Protein AF-A0A7J4M6H1-F1 (afdb_monomer)

Radius of gyration: 17.45 Å; Cα contacts (8 Å, |Δi|>4): 243; chains: 1; bounding box: 38×38×54 Å

Secondary structure (DSSP, 8-state):
----PPPEE---EEETTEEE--EESPP-S-HHHHHHHHHHTTPPPPPHHHHHHHHHHHHHSTTSHHHHHHHHHHHHS-----EEEEEE-S-SSSS-SEEEEEES--EETTEE---HHHHHHHHHTT-TTEEEEES-S--SS--HHHHHT-HHHHHHHHHHHHHHH-

Solvent-accessible surface area (backbone atoms only — not comparable to full-atom values): 9647 Å² total; per-residue (Å²): 133,86,77,80,77,65,84,45,70,50,48,82,39,77,50,93,96,48,70,44,66,45,64,34,76,69,82,77,76,54,75,27,53,34,49,54,52,37,52,75,71,7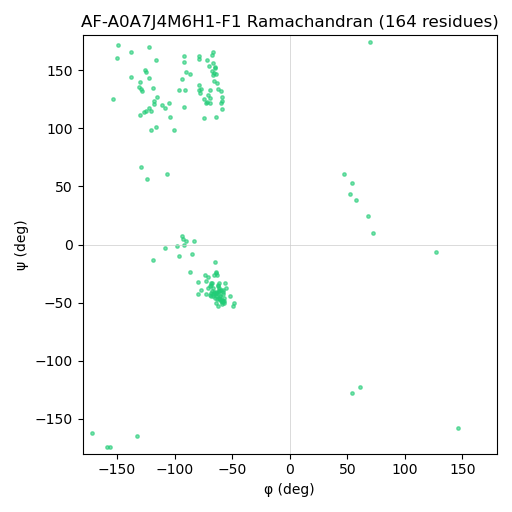4,46,83,78,46,32,42,33,55,50,32,42,52,53,39,52,19,68,76,39,55,85,40,78,33,22,34,51,51,53,53,42,62,74,77,50,81,82,83,59,35,56,44,79,48,77,36,66,77,66,95,55,93,86,40,35,23,34,38,37,28,51,69,56,54,64,56,94,54,35,83,57,81,55,66,72,63,50,54,50,38,46,76,69,65,38,89,49,42,45,80,38,67,67,84,60,87,67,90,88,67,54,41,76,52,40,33,67,23,60,62,42,26,71,57,20,35,65,70,19,13,59,54,72,64

Foldseek 3Di:
DPPPDDWDWQDWFDDDPGTDTDIPPQDDDALLVSVVVCVVVVHDAAAQQRVLRLQLVLVVVVPGPSSVVVVVCVVPHDDDHQKDWDAFDDDPDPQHQWIKIAHNADADPSHGDDDPVVLVVCVVVVPVRIDTDHPDFDDDDDDLVSQLVTPVNCNRNNNNSSNSVD

pLDDT: mean 92.74, std 8.66, range [37.66, 98.31]

Nearest PDB structures (foldseek):
  5de2-assembly2_B  TM=1.771E-01  e=9.946E+00  Homo sapiens

Mean predicted aligned error: 4.21 Å

Structure (mmCIF, N/CA/C/O backbone):
data_AF-A0A7J4M6H1-F1
#
_entry.id   AF-A0A7J4M6H1-F1
#
loop_
_atom_site.group_PDB
_atom_site.id
_atom_site.type_symbol
_atom_site.label_atom_id
_atom_site.label_alt_id
_atom_site.label_comp_id
_atom_site.label_asym_id
_atom_site.label_entity_id
_atom_site.label_seq_id
_atom_site.pdbx_PDB_ins_code
_atom_site.Cartn_x
_atom_site.Cartn_y
_atom_site.Cartn_z
_atom_site.occupancy
_atom_site.B_iso_or_equiv
_atom_site.auth_seq_id
_atom_site.auth_comp_id
_atom_site.auth_asym_id
_atom_site.auth_atom_id
_atom_site.pdbx_PDB_model_num
ATOM 1 N N . MET A 1 1 ? -12.735 -11.184 32.922 1.00 37.66 1 MET A N 1
ATOM 2 C CA . MET A 1 1 ? -13.704 -11.507 31.849 1.00 37.66 1 MET A CA 1
ATOM 3 C C . MET A 1 1 ? -13.383 -10.605 30.665 1.00 37.66 1 MET A C 1
ATOM 5 O O . MET A 1 1 ? -13.619 -9.409 30.763 1.00 37.66 1 MET A O 1
ATOM 9 N N . ASN A 1 2 ? -12.777 -11.127 29.594 1.00 43.75 2 ASN A N 1
ATOM 10 C CA . ASN A 1 2 ? -12.522 -10.322 28.395 1.00 43.75 2 ASN A CA 1
ATOM 11 C C . ASN A 1 2 ? -13.853 -10.141 27.660 1.00 43.75 2 ASN A C 1
ATOM 13 O O . ASN A 1 2 ? -14.410 -11.107 27.140 1.00 43.75 2 ASN A O 1
ATOM 17 N N . LYS A 1 3 ? -14.395 -8.920 27.681 1.00 42.62 3 LYS A N 1
ATOM 18 C CA . LYS A 1 3 ? -15.600 -8.551 26.934 1.00 42.62 3 LYS A CA 1
ATOM 19 C C . LYS A 1 3 ? -15.301 -8.803 25.451 1.00 42.62 3 LYS A C 1
ATOM 21 O O . LYS A 1 3 ? -14.381 -8.196 24.910 1.00 42.62 3 LYS A O 1
ATOM 26 N N . LYS A 1 4 ? -16.017 -9.733 24.809 1.00 54.16 4 LYS A N 1
ATOM 27 C CA . LYS A 1 4 ? -15.941 -9.896 23.351 1.00 54.16 4 LYS A CA 1
ATOM 28 C C . LYS A 1 4 ? -16.479 -8.604 22.739 1.00 54.16 4 LYS A C 1
ATOM 30 O O . LYS A 1 4 ? -17.663 -8.314 22.884 1.00 54.16 4 LYS A O 1
ATOM 35 N N . VAL A 1 5 ? -15.602 -7.810 22.136 1.00 65.19 5 VAL A N 1
ATOM 36 C CA . VAL A 1 5 ? -16.012 -6.644 21.349 1.00 65.19 5 VAL A CA 1
ATOM 37 C C . VAL A 1 5 ? -16.692 -7.189 20.094 1.00 65.19 5 VAL A C 1
ATOM 39 O O . VAL A 1 5 ? -16.112 -8.020 19.395 1.00 65.19 5 VAL A O 1
ATOM 42 N N . GLY A 1 6 ? -17.950 -6.806 19.871 1.00 76.62 6 GLY A N 1
ATOM 43 C CA . GLY A 1 6 ? -18.647 -7.101 18.621 1.00 76.62 6 GLY A CA 1
ATOM 44 C C . GLY A 1 6 ? -18.032 -6.325 17.455 1.00 76.62 6 GLY A C 1
ATOM 45 O O . GLY A 1 6 ? -17.299 -5.364 17.675 1.00 76.62 6 GLY A O 1
ATOM 46 N N . LYS A 1 7 ? -18.335 -6.747 16.224 1.00 85.88 7 LYS A N 1
ATOM 47 C CA . LYS A 1 7 ? -17.923 -6.042 15.004 1.00 85.88 7 LYS A CA 1
ATOM 48 C C . LYS A 1 7 ? -18.481 -4.611 15.008 1.00 85.88 7 LYS A C 1
ATOM 50 O O . LYS A 1 7 ? -19.687 -4.435 15.173 1.00 85.88 7 LYS A O 1
ATOM 55 N N . SER A 1 8 ? -17.615 -3.620 14.817 1.00 87.06 8 SER A N 1
ATOM 56 C CA . SER A 1 8 ? -17.956 -2.197 14.700 1.00 87.06 8 SER A CA 1
ATOM 57 C C . SER A 1 8 ? -17.153 -1.521 13.584 1.00 87.06 8 SER A C 1
ATOM 59 O O . SER A 1 8 ? -16.175 -2.082 13.090 1.00 87.06 8 SER A O 1
ATOM 61 N N . TYR A 1 9 ? -17.573 -0.318 13.185 1.00 90.75 9 TYR A N 1
ATOM 62 C CA . TYR A 1 9 ? -16.878 0.530 12.214 1.00 90.75 9 TYR A CA 1
ATOM 63 C C . TYR A 1 9 ? -16.529 1.846 12.903 1.00 90.75 9 TYR A C 1
ATOM 65 O O . TYR A 1 9 ? -17.429 2.539 13.368 1.00 90.75 9 TYR A O 1
ATOM 73 N N . LEU A 1 10 ? -15.235 2.121 13.069 1.00 83.38 10 LEU A N 1
ATOM 74 C CA . LEU A 1 10 ? -14.775 3.098 14.060 1.00 83.38 10 LEU A CA 1
ATOM 75 C C . LEU A 1 10 ? -14.735 4.552 13.568 1.00 83.38 10 LEU A C 1
ATOM 77 O O . LEU A 1 10 ? -14.801 5.440 14.404 1.00 83.38 10 LEU A O 1
ATOM 81 N N . ASN A 1 11 ? -14.643 4.811 12.259 1.00 81.62 11 ASN A N 1
ATOM 82 C CA . ASN A 1 11 ? -14.411 6.161 11.719 1.00 81.62 11 ASN A CA 1
ATOM 83 C C . ASN A 1 11 ? -15.040 6.324 10.340 1.00 81.62 11 ASN A C 1
ATOM 85 O O . ASN A 1 11 ? -15.226 5.328 9.642 1.00 81.62 11 ASN A O 1
ATOM 89 N N . GLU A 1 12 ? -15.254 7.573 9.937 1.00 90.62 12 GLU A N 1
ATOM 90 C CA . GLU A 1 12 ? -15.587 7.984 8.574 1.00 90.62 12 GLU A CA 1
ATOM 91 C C . GLU A 1 12 ? -14.511 8.956 8.077 1.00 90.62 12 GLU A C 1
ATOM 93 O O . GLU A 1 12 ? -14.526 10.139 8.404 1.00 90.62 12 GLU A O 1
ATOM 98 N N . VAL A 1 13 ? -13.553 8.450 7.301 1.00 91.25 13 VAL A N 1
ATOM 99 C CA . VAL A 1 13 ? -12.391 9.220 6.839 1.00 91.25 13 VAL A CA 1
ATOM 100 C C . VAL A 1 13 ? -12.562 9.596 5.368 1.00 91.25 13 VAL A C 1
ATOM 102 O O . VAL A 1 13 ? -12.666 8.693 4.535 1.00 91.25 13 VAL A O 1
ATOM 105 N N . PRO A 1 14 ? -12.553 10.886 4.999 1.00 91.06 14 PRO A N 1
ATOM 106 C CA . PRO A 1 14 ? -12.562 11.293 3.598 1.00 91.06 14 PRO A CA 1
ATOM 107 C C . PRO A 1 14 ? -11.338 10.757 2.840 1.00 91.06 14 PRO A C 1
ATOM 109 O O . PRO A 1 14 ? -10.198 10.900 3.297 1.00 91.06 14 PRO A O 1
ATOM 112 N N . HIS A 1 15 ? -11.566 10.160 1.670 1.00 92.25 15 HIS A N 1
ATOM 113 C CA . HIS A 1 15 ? -10.506 9.692 0.778 1.00 92.25 15 HIS A CA 1
ATOM 114 C C . HIS A 1 15 ? -10.973 9.662 -0.679 1.00 92.25 15 HIS A C 1
ATOM 116 O O . HIS A 1 15 ? -11.971 9.008 -1.003 1.00 92.25 15 HIS A O 1
ATOM 122 N N . GLY A 1 16 ? -10.241 10.334 -1.573 1.00 88.12 16 GLY A N 1
ATOM 123 C CA . GLY A 1 16 ? -10.699 10.532 -2.947 1.00 88.12 16 GLY A CA 1
ATOM 124 C C . GLY A 1 16 ? -12.096 11.167 -2.986 1.00 88.12 16 GLY A C 1
ATOM 125 O O . GLY A 1 16 ? -12.342 12.179 -2.337 1.00 88.12 16 GLY A O 1
ATOM 126 N N . GLU A 1 17 ? -13.023 10.556 -3.727 1.00 86.56 17 GLU A N 1
ATOM 127 C CA . GLU A 1 17 ? -14.425 11.005 -3.825 1.00 86.56 17 GLU A CA 1
ATOM 128 C C . GLU A 1 17 ? -15.357 10.366 -2.776 1.00 86.56 17 GLU A C 1
ATOM 130 O O . GLU A 1 17 ? -16.567 10.585 -2.809 1.00 86.56 17 GLU A O 1
ATOM 135 N N . GLY A 1 18 ? -14.822 9.550 -1.861 1.00 90.06 18 GLY A N 1
ATOM 136 C CA . GLY A 1 18 ? -15.616 8.754 -0.928 1.00 90.06 18 GLY A CA 1
ATOM 137 C C . GLY A 1 18 ? -15.153 8.834 0.523 1.00 90.06 18 GLY A C 1
ATOM 138 O O . GLY A 1 18 ? -14.368 9.696 0.923 1.00 90.06 18 GLY A O 1
ATOM 139 N N . THR A 1 19 ? -15.657 7.887 1.311 1.00 93.06 19 THR A N 1
ATOM 140 C CA . THR A 1 19 ? -15.400 7.779 2.748 1.00 93.06 19 THR A CA 1
ATOM 141 C C . THR A 1 19 ? -14.925 6.370 3.080 1.00 93.06 19 THR A C 1
ATOM 143 O O . THR A 1 19 ? -15.531 5.381 2.666 1.00 93.06 19 THR A O 1
ATOM 146 N N . LEU A 1 20 ? -13.840 6.276 3.843 1.00 92.25 20 LEU A N 1
ATOM 147 C CA . LEU A 1 20 ? -13.305 5.034 4.382 1.00 92.25 20 LEU A CA 1
ATOM 148 C C . LEU A 1 20 ? -13.856 4.804 5.780 1.00 92.25 20 LEU A C 1
ATOM 150 O O . LEU A 1 20 ? -13.944 5.730 6.582 1.00 92.25 20 LEU A O 1
ATOM 154 N N . THR A 1 21 ? -14.141 3.547 6.094 1.00 92.56 21 THR A N 1
ATOM 155 C CA . THR A 1 21 ? -14.415 3.124 7.464 1.00 92.56 21 THR A CA 1
ATOM 156 C C . THR A 1 21 ? -13.497 1.975 7.848 1.00 92.56 21 THR A C 1
ATOM 158 O O . THR A 1 21 ? -13.062 1.190 7.003 1.00 92.56 21 THR A O 1
ATOM 161 N N . PHE A 1 22 ? -13.169 1.881 9.135 1.00 91.50 22 PHE A N 1
ATOM 162 C CA . PHE A 1 22 ? -12.296 0.833 9.651 1.00 91.50 22 PHE A CA 1
ATOM 163 C C . PHE A 1 22 ? -13.086 -0.172 10.481 1.00 91.50 22 PHE A C 1
ATOM 165 O O . PHE A 1 22 ? -13.637 0.179 11.526 1.00 91.50 22 PHE A O 1
ATOM 172 N N . GLN A 1 23 ? -13.116 -1.425 10.024 1.00 92.62 23 GLN A N 1
ATOM 173 C CA . GLN A 1 23 ? -13.707 -2.516 10.787 1.00 92.62 23 GLN A CA 1
ATOM 174 C C . GLN A 1 23 ? -12.833 -2.872 11.994 1.00 92.62 23 GLN A C 1
ATOM 176 O O . GLN A 1 23 ? -11.660 -3.220 11.847 1.00 92.62 23 GLN A O 1
ATOM 181 N N . TYR A 1 24 ? -13.454 -2.914 13.171 1.00 89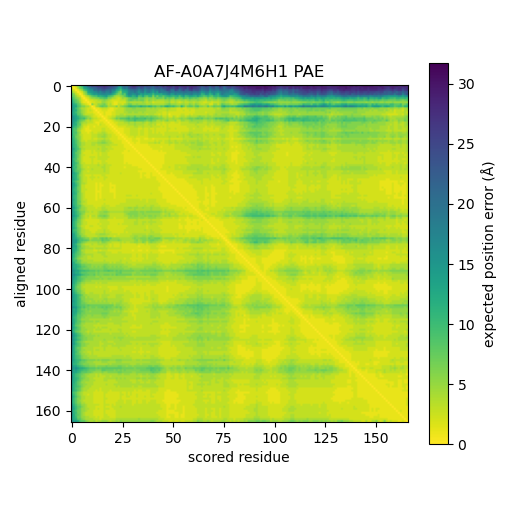.25 24 TYR A N 1
ATOM 182 C CA . TYR A 1 24 ? -12.845 -3.367 14.412 1.00 89.25 24 TYR A CA 1
ATOM 183 C C . TYR A 1 24 ? -13.626 -4.542 15.038 1.00 89.25 24 TYR A C 1
ATOM 185 O O . TYR A 1 24 ? -14.857 -4.556 14.980 1.00 89.25 24 TYR A O 1
ATOM 193 N N . PRO A 1 25 ? -12.952 -5.529 15.663 1.00 88.94 25 PRO A N 1
ATOM 194 C CA . PRO A 1 25 ? -11.499 -5.721 15.686 1.00 88.94 25 PRO A CA 1
ATOM 195 C C . PRO A 1 25 ? -10.924 -6.032 14.295 1.00 88.94 25 PRO A C 1
ATOM 197 O O . PRO A 1 25 ? -11.608 -6.606 13.446 1.00 88.94 25 PRO A O 1
ATOM 200 N N . SER A 1 26 ? -9.658 -5.665 14.072 1.00 89.62 26 SER A N 1
ATOM 201 C CA . SER A 1 26 ? -8.943 -6.020 12.844 1.00 89.62 26 SER A CA 1
ATOM 202 C C . SER A 1 26 ? -8.739 -7.531 12.739 1.00 89.62 26 SER A C 1
ATOM 204 O O . SER A 1 26 ? -8.550 -8.233 13.740 1.00 89.62 26 SER A O 1
ATOM 206 N N . PHE A 1 27 ? -8.739 -8.039 11.506 1.00 92.56 27 PHE A N 1
ATOM 207 C CA . PHE A 1 27 ? -8.343 -9.418 11.251 1.00 92.56 27 PHE A CA 1
ATOM 208 C C . PHE A 1 27 ? -6.870 -9.640 11.600 1.00 92.56 27 PHE A C 1
ATOM 210 O O . PHE A 1 27 ? -6.016 -8.769 11.421 1.00 92.56 27 PHE A O 1
ATOM 217 N N . LYS A 1 28 ? -6.575 -10.850 12.074 1.00 91.19 28 LYS A N 1
ATOM 218 C CA . LYS A 1 28 ? -5.233 -11.282 12.471 1.00 91.19 28 LYS A CA 1
ATOM 219 C C . LYS A 1 28 ? -4.851 -12.550 11.723 1.00 91.19 28 LYS A C 1
ATOM 221 O O . LYS A 1 28 ? -5.707 -13.385 11.440 1.00 91.19 28 LYS A O 1
ATOM 226 N N . GLY A 1 29 ? -3.562 -12.713 11.448 1.00 92.81 29 GLY A N 1
ATOM 227 C CA . GLY A 1 29 ? -3.027 -13.892 10.776 1.00 92.81 29 GLY A CA 1
ATOM 228 C C . GLY A 1 29 ? -1.840 -13.554 9.886 1.00 92.81 29 GLY A C 1
ATOM 229 O O . GLY A 1 29 ? -1.177 -12.538 10.073 1.00 92.81 29 GLY A O 1
ATOM 230 N N . THR A 1 30 ? -1.575 -14.422 8.915 1.00 93.06 30 THR A N 1
ATOM 231 C CA . THR A 1 30 ? -0.628 -14.142 7.833 1.00 93.06 30 THR A CA 1
ATOM 232 C C . THR A 1 30 ? -1.275 -13.240 6.784 1.00 93.06 30 THR A C 1
ATOM 234 O O . THR A 1 30 ? -2.500 -13.157 6.703 1.00 93.06 30 THR A O 1
ATOM 237 N N . TYR A 1 31 ? -0.457 -12.612 5.938 1.00 91.81 31 TYR A N 1
ATOM 238 C CA . TYR A 1 31 ? -0.916 -11.717 4.873 1.00 91.81 31 TYR A CA 1
ATOM 239 C C . TYR A 1 31 ? -2.039 -12.322 4.015 1.00 91.81 31 TYR A C 1
ATOM 241 O O . TYR A 1 31 ? -3.118 -11.746 3.891 1.00 91.81 31 TYR A O 1
ATOM 249 N N . GLY A 1 32 ? -1.824 -13.532 3.488 1.00 94.50 32 GLY A N 1
ATOM 250 C CA . GLY A 1 32 ? -2.843 -14.214 2.698 1.00 94.50 32 GLY A CA 1
ATOM 251 C C . GLY A 1 32 ? -4.049 -14.659 3.514 1.00 94.50 32 GLY A C 1
ATOM 252 O O . GLY A 1 32 ? -5.167 -14.589 3.014 1.00 94.50 32 GLY A O 1
ATOM 253 N N . LYS A 1 33 ? -3.863 -15.037 4.787 1.00 95.19 33 LYS A N 1
ATOM 254 C CA . LYS A 1 33 ? -5.000 -15.417 5.628 1.00 95.19 33 LYS A CA 1
ATOM 255 C C . LYS A 1 33 ? -5.914 -14.233 5.924 1.00 95.19 33 LYS A C 1
ATOM 257 O O . LYS A 1 33 ? -7.131 -14.385 5.935 1.00 95.19 33 LYS A O 1
ATOM 262 N N . VAL A 1 34 ? -5.331 -13.064 6.169 1.00 95.50 34 VAL A N 1
ATOM 263 C CA . VAL A 1 34 ? -6.088 -11.831 6.384 1.00 95.50 34 VAL A CA 1
ATOM 264 C C . VAL A 1 34 ? -6.830 -11.427 5.115 1.00 95.50 34 VAL A C 1
ATOM 266 O O . VAL A 1 34 ? -7.999 -11.073 5.211 1.00 95.50 34 VAL A O 1
ATOM 269 N N . ALA A 1 35 ? -6.211 -11.553 3.940 1.00 95.50 35 ALA A N 1
ATOM 270 C CA . ALA A 1 35 ? -6.901 -11.312 2.675 1.00 95.50 35 ALA A CA 1
ATOM 271 C C . ALA A 1 35 ? -8.131 -12.203 2.492 1.00 95.50 35 ALA A C 1
ATOM 273 O O . ALA A 1 35 ? -9.210 -11.695 2.220 1.00 95.50 35 ALA A O 1
ATOM 274 N N . GLU A 1 36 ? -7.987 -13.514 2.714 1.00 94.44 36 GLU A N 1
ATOM 275 C CA . GLU A 1 36 ? -9.106 -14.459 2.623 1.00 94.44 36 GLU A CA 1
ATOM 276 C C . GLU A 1 36 ? -10.249 -14.093 3.575 1.00 94.44 36 GLU A C 1
ATOM 278 O O . GLU A 1 36 ? -11.415 -14.205 3.208 1.00 94.44 36 GLU A O 1
ATOM 283 N N . LEU A 1 37 ? -9.927 -13.666 4.803 1.00 95.00 37 LEU A N 1
ATOM 284 C CA . LEU A 1 37 ? -10.932 -13.243 5.780 1.00 95.00 37 LEU A CA 1
ATOM 285 C C . LEU A 1 37 ? -11.674 -11.989 5.307 1.00 95.00 37 LEU A C 1
ATOM 287 O O . LEU A 1 37 ? -12.904 -11.974 5.337 1.00 95.00 37 LEU A O 1
ATOM 291 N N . ILE A 1 38 ? -10.942 -10.984 4.817 1.00 94.81 38 ILE A N 1
ATOM 292 C CA . ILE A 1 38 ? -11.514 -9.757 4.245 1.00 94.81 38 ILE A CA 1
ATOM 293 C C . ILE A 1 38 ? -12.460 -10.100 3.088 1.00 94.81 38 ILE A C 1
ATOM 295 O O . ILE A 1 38 ? -13.615 -9.672 3.098 1.00 94.81 38 ILE A O 1
ATOM 299 N N . ASP A 1 39 ? -12.007 -10.921 2.137 1.00 93.88 39 ASP A N 1
ATOM 300 C CA . ASP A 1 39 ? -12.810 -11.305 0.973 1.00 93.88 39 ASP A CA 1
ATOM 301 C C . ASP A 1 39 ? -14.052 -12.105 1.378 1.00 93.88 39 ASP A C 1
ATOM 303 O O . ASP A 1 39 ? -15.135 -11.891 0.837 1.00 93.88 39 ASP A O 1
ATOM 307 N N . SER A 1 40 ? -13.914 -13.017 2.349 1.00 94.31 40 SER A N 1
ATOM 308 C CA . SER A 1 40 ? -15.024 -13.847 2.832 1.00 94.31 40 SER A CA 1
ATOM 309 C C . SER A 1 40 ? -16.133 -13.036 3.502 1.00 94.31 40 SER A C 1
ATOM 311 O O . SER A 1 40 ? -17.285 -13.467 3.517 1.00 94.31 40 SER A O 1
ATOM 313 N N . GLU A 1 41 ? -15.804 -11.851 4.022 1.00 94.00 41 GLU A N 1
ATOM 314 C CA . GLU A 1 41 ? -16.774 -10.901 4.566 1.00 94.00 41 GLU A CA 1
ATOM 315 C C . GLU A 1 41 ? -17.262 -9.874 3.528 1.00 94.00 41 GLU A C 1
ATOM 317 O O . GLU A 1 41 ? -18.034 -8.979 3.873 1.00 94.00 41 GLU A O 1
ATOM 322 N N . GLY A 1 42 ? -16.844 -9.997 2.262 1.00 92.81 42 GLY A N 1
ATOM 323 C CA . GLY A 1 42 ? -17.230 -9.087 1.181 1.00 92.81 42 GLY A CA 1
ATOM 324 C C . GLY A 1 42 ? -16.664 -7.676 1.340 1.00 92.81 42 GLY A C 1
ATOM 325 O O . GLY A 1 42 ? -17.247 -6.716 0.839 1.00 92.81 42 GLY A O 1
ATOM 326 N N . LEU A 1 43 ? -15.558 -7.535 2.072 1.00 93.19 43 LEU A N 1
ATOM 327 C CA . LEU A 1 43 ? -14.922 -6.253 2.345 1.00 93.1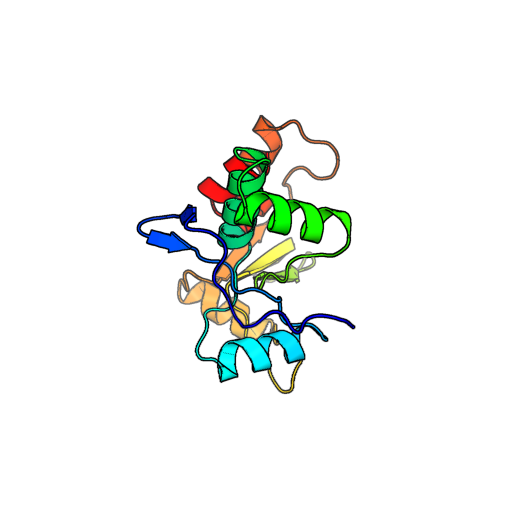9 43 LEU A CA 1
ATOM 328 C C . LEU A 1 43 ? -13.854 -5.942 1.298 1.00 93.19 43 LEU A C 1
ATOM 330 O O . LEU A 1 43 ? -13.265 -6.830 0.684 1.00 93.19 43 LEU A O 1
ATOM 334 N N . LYS A 1 44 ? -13.551 -4.654 1.138 1.00 93.00 44 LYS A N 1
ATOM 335 C CA . LYS A 1 44 ? -12.413 -4.213 0.334 1.00 93.00 44 LYS A CA 1
ATOM 336 C C . LYS A 1 44 ? -11.115 -4.420 1.117 1.00 93.00 44 LYS A C 1
ATOM 338 O O . LYS A 1 44 ? -11.012 -4.029 2.280 1.00 93.00 44 LYS A O 1
ATOM 343 N N . ARG A 1 45 ? -10.102 -4.985 0.462 1.00 94.94 45 ARG A N 1
ATOM 344 C CA . ARG A 1 45 ? -8.735 -5.028 0.992 1.00 94.94 45 ARG A CA 1
ATOM 345 C C . ARG A 1 45 ? -8.137 -3.612 0.993 1.00 94.94 45 ARG A C 1
ATOM 347 O O . ARG A 1 45 ? -8.140 -2.977 -0.061 1.00 94.94 45 ARG A O 1
ATOM 354 N N . PRO A 1 46 ? -7.625 -3.114 2.131 1.00 95.19 46 PRO A N 1
ATOM 355 C CA . PRO A 1 46 ? -7.118 -1.748 2.226 1.00 95.19 46 PRO A CA 1
ATOM 356 C C . PRO A 1 46 ? -5.831 -1.574 1.415 1.00 95.19 46 PRO A C 1
ATOM 358 O O . PRO A 1 46 ? -4.911 -2.379 1.529 1.00 95.19 46 PRO A O 1
ATOM 361 N N . THR A 1 47 ? -5.743 -0.515 0.622 1.00 95.19 47 THR A N 1
ATOM 362 C CA . THR A 1 47 ? -4.539 -0.125 -0.129 1.00 95.19 47 THR A CA 1
ATOM 363 C C . THR A 1 47 ? -3.668 0.845 0.679 1.00 95.19 47 THR A C 1
ATOM 365 O O . THR A 1 47 ? -4.141 1.474 1.627 1.00 95.19 47 THR A O 1
ATOM 368 N N . SER A 1 48 ? -2.394 1.011 0.308 1.00 96.44 48 SER A N 1
ATOM 369 C CA . SER A 1 48 ? -1.499 1.984 0.960 1.00 96.44 48 SER A CA 1
ATOM 370 C C . SER A 1 48 ? -2.063 3.424 1.042 1.00 96.44 48 SER A C 1
ATOM 372 O O . SER A 1 48 ? -1.985 4.011 2.124 1.00 96.44 48 SER A O 1
ATOM 374 N N . PRO A 1 49 ? -2.674 4.011 -0.016 1.00 95.50 49 PRO A N 1
ATOM 375 C CA . PRO A 1 49 ? -3.315 5.335 0.057 1.00 95.50 49 PRO A CA 1
ATOM 376 C C . PRO A 1 49 ? -4.426 5.441 1.116 1.00 95.50 49 PRO A C 1
ATOM 378 O O . PRO A 1 49 ? -4.557 6.457 1.806 1.00 95.50 49 PRO A O 1
ATOM 381 N N . GLU A 1 50 ? -5.224 4.382 1.255 1.00 95.44 50 GLU A N 1
ATOM 382 C CA . GLU A 1 50 ? -6.355 4.334 2.183 1.00 95.44 50 GLU A CA 1
ATOM 383 C C . GLU A 1 50 ? -5.872 4.226 3.628 1.00 95.44 50 GLU A C 1
ATOM 385 O O . GLU A 1 50 ? -6.356 4.946 4.502 1.00 95.44 50 GLU A O 1
ATOM 390 N N . VAL A 1 51 ? -4.863 3.384 3.876 1.00 95.69 51 VAL A N 1
ATOM 391 C CA . VAL A 1 51 ? -4.237 3.268 5.199 1.00 95.69 51 VAL A CA 1
ATOM 392 C C . VAL A 1 51 ? -3.549 4.576 5.587 1.00 95.69 51 VAL A C 1
ATOM 394 O O . VAL A 1 51 ? -3.719 5.027 6.717 1.00 95.69 51 VAL A O 1
ATOM 397 N N . ALA A 1 52 ? -2.839 5.237 4.666 1.00 96.50 52 ALA A N 1
ATOM 398 C CA . ALA A 1 52 ? -2.252 6.553 4.929 1.00 96.50 52 ALA A CA 1
ATOM 399 C C . ALA A 1 52 ? -3.315 7.583 5.339 1.00 96.50 52 ALA A C 1
ATOM 401 O O . ALA A 1 52 ? -3.122 8.323 6.301 1.00 96.50 52 ALA A O 1
ATOM 402 N N . SER A 1 53 ? -4.460 7.589 4.655 1.00 96.25 53 SER A N 1
ATOM 403 C CA . SER A 1 53 ? -5.577 8.480 4.981 1.00 96.25 53 SER A CA 1
ATOM 404 C C . SER A 1 53 ? -6.167 8.198 6.357 1.00 96.25 53 SER A C 1
ATOM 406 O O . SER A 1 53 ? -6.363 9.131 7.131 1.00 96.25 53 SER A O 1
ATOM 408 N N . LEU A 1 54 ? -6.374 6.920 6.679 1.00 95.44 54 LEU A N 1
ATOM 409 C CA . LEU A 1 54 ? -6.869 6.470 7.977 1.00 95.44 54 LEU A CA 1
ATOM 410 C C . LEU A 1 54 ? -5.953 6.908 9.128 1.00 95.44 54 LEU A C 1
ATOM 412 O O . LEU A 1 54 ? -6.415 7.422 10.144 1.00 95.44 54 LEU A O 1
ATOM 416 N N . VAL A 1 55 ? -4.645 6.700 8.967 1.00 95.12 55 VAL A N 1
ATOM 417 C CA . VAL A 1 55 ? -3.647 7.038 9.988 1.00 95.12 55 VAL A CA 1
ATOM 418 C C . VAL A 1 55 ? -3.512 8.548 10.150 1.00 95.12 55 VAL A C 1
ATOM 420 O O . VAL A 1 55 ? -3.447 9.031 11.279 1.00 95.12 55 VAL A O 1
ATOM 423 N N . TYR A 1 56 ? -3.483 9.288 9.041 1.00 95.81 56 TYR A N 1
ATOM 424 C CA . TYR A 1 56 ? -3.400 10.744 9.060 1.00 95.81 56 TYR A CA 1
ATOM 425 C C . TYR A 1 56 ? -4.584 11.365 9.795 1.00 95.81 56 TYR A C 1
ATOM 427 O O . TYR A 1 56 ? -4.385 12.196 10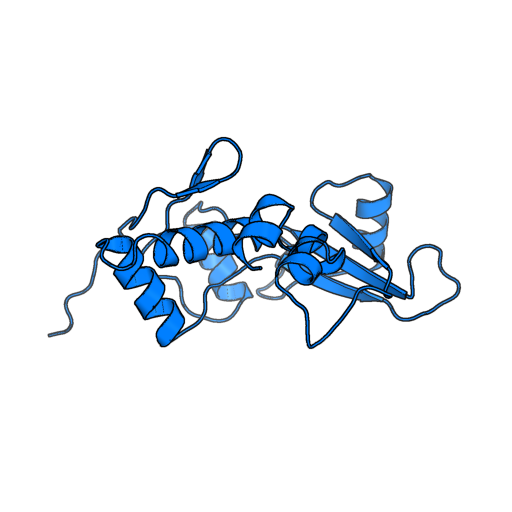.678 1.00 95.81 56 TYR A O 1
ATOM 435 N N . ASP A 1 57 ? -5.805 10.938 9.473 1.00 95.19 57 ASP A N 1
ATOM 436 C CA . ASP A 1 57 ? -7.011 11.448 10.123 1.00 95.19 57 ASP A CA 1
ATOM 437 C C . ASP A 1 57 ? -6.994 11.182 11.636 1.00 95.19 57 ASP A C 1
ATOM 439 O O . ASP A 1 57 ? -7.176 12.101 12.438 1.00 95.19 57 ASP A O 1
ATOM 443 N N . ALA A 1 58 ? -6.597 9.970 12.037 1.00 95.06 58 ALA A N 1
ATOM 444 C CA . ALA A 1 58 ? -6.442 9.637 13.446 1.00 95.06 58 ALA A CA 1
ATOM 445 C C . ALA A 1 58 ? -5.385 10.500 14.158 1.00 95.06 58 ALA A C 1
ATOM 447 O O . ALA A 1 58 ? -5.577 10.910 15.302 1.00 95.06 58 ALA A O 1
ATOM 448 N N . TRP A 1 59 ? -4.282 10.829 13.479 1.00 94.81 59 TRP A N 1
ATOM 449 C CA . TRP A 1 59 ? -3.263 11.751 13.992 1.00 94.81 59 TRP A CA 1
ATOM 450 C C . TRP A 1 59 ? -3.758 13.195 14.115 1.00 94.81 59 TRP A C 1
ATOM 452 O O . TRP A 1 59 ? -3.325 13.914 15.018 1.00 94.81 59 TRP A O 1
ATOM 462 N N . LYS A 1 60 ? -4.654 13.636 13.228 1.00 95.25 60 LYS A N 1
ATOM 463 C CA . LYS A 1 60 ? -5.269 14.970 13.287 1.00 95.25 60 LYS A CA 1
ATOM 464 C C . LYS A 1 60 ? -6.292 15.080 14.416 1.00 95.25 60 LYS A C 1
ATOM 466 O O . LYS A 1 60 ? -6.397 16.154 15.008 1.00 95.25 60 LYS A O 1
ATOM 471 N N . ASN A 1 61 ? -6.971 13.981 14.745 1.00 94.56 61 ASN A N 1
ATOM 472 C CA . ASN A 1 61 ? -8.053 13.927 15.729 1.00 94.56 61 ASN A CA 1
ATOM 473 C C . ASN A 1 61 ? -7.788 12.891 16.847 1.00 94.56 61 ASN A C 1
ATOM 475 O O . ASN A 1 61 ? -8.631 12.037 17.109 1.00 94.56 61 ASN A O 1
ATOM 479 N N . PRO A 1 62 ? -6.664 12.965 17.588 1.00 94.75 62 PRO A N 1
ATOM 480 C CA . PRO A 1 62 ? -6.190 11.867 18.444 1.00 94.75 62 PRO A CA 1
ATOM 481 C C . PRO A 1 62 ? -7.101 11.514 19.632 1.00 94.75 62 PRO A C 1
ATOM 483 O O . PRO A 1 62 ? -6.924 10.467 20.253 1.00 94.75 62 PRO A O 1
ATOM 486 N N . ASN A 1 63 ? -8.049 12.393 19.972 1.00 93.75 63 ASN A N 1
ATOM 487 C CA . ASN A 1 63 ? -8.994 12.208 21.075 1.00 93.75 63 ASN A CA 1
ATOM 488 C C . ASN A 1 63 ? -10.365 11.680 20.618 1.00 93.75 63 ASN A C 1
ATOM 490 O O . ASN A 1 63 ? -11.243 11.506 21.463 1.00 93.75 63 ASN A O 1
ATOM 494 N N . GLY A 1 64 ? -10.574 11.479 19.313 1.00 88.88 64 GLY A N 1
ATOM 495 C CA . GLY A 1 64 ? -11.788 10.849 18.801 1.00 88.88 64 GLY A CA 1
ATOM 496 C C . GLY A 1 64 ? -11.856 9.372 19.204 1.00 88.88 64 GLY A C 1
ATOM 497 O O . GLY A 1 64 ? -10.828 8.728 19.436 1.00 88.88 64 GLY A O 1
ATOM 498 N N . GLU A 1 65 ? -13.066 8.837 19.389 1.00 85.38 65 GLU A N 1
ATOM 499 C CA . GLU A 1 65 ? -13.243 7.483 19.933 1.00 85.38 65 GLU A CA 1
ATOM 500 C C . GLU A 1 65 ? -12.602 6.431 19.017 1.00 85.38 65 GLU A C 1
ATOM 502 O O . GLU A 1 65 ? -11.830 5.595 19.488 1.00 85.38 65 GLU A O 1
ATOM 507 N N . GLY A 1 66 ? -12.845 6.504 17.708 1.00 88.88 66 GLY A N 1
ATOM 508 C CA . GLY A 1 66 ? -12.271 5.557 16.760 1.00 88.88 66 GLY A CA 1
ATOM 509 C C . GLY A 1 66 ? -10.818 5.863 16.387 1.00 88.88 66 GLY A C 1
ATOM 510 O O . GLY A 1 66 ? -10.014 4.944 16.205 1.00 88.88 66 GLY A O 1
ATOM 511 N N . GLU A 1 67 ? -10.448 7.138 16.353 1.00 93.88 67 GLU A N 1
ATOM 512 C CA . GLU A 1 67 ? -9.102 7.625 16.070 1.00 93.88 67 GLU A CA 1
ATOM 513 C C . GLU A 1 67 ? -8.125 7.224 17.174 1.00 93.88 67 GLU A C 1
ATOM 515 O O . GLU A 1 67 ? -7.029 6.732 16.900 1.00 93.88 67 GLU A O 1
ATOM 520 N N . SER A 1 68 ? -8.541 7.344 18.436 1.00 92.62 68 SER A N 1
ATOM 521 C CA . SER A 1 68 ? -7.738 6.909 19.578 1.00 92.62 68 SER A CA 1
ATOM 522 C C . SER A 1 68 ? -7.476 5.397 19.552 1.00 92.62 68 SER A C 1
ATOM 524 O O . SER A 1 68 ? -6.368 4.955 19.873 1.00 92.62 68 SER A O 1
ATOM 526 N N . GLU A 1 69 ? -8.440 4.590 19.093 1.00 91.44 69 GLU A N 1
ATOM 527 C CA . GLU A 1 69 ? -8.249 3.151 18.895 1.00 91.44 69 GLU A CA 1
ATOM 528 C C . GLU A 1 69 ? -7.325 2.849 17.700 1.00 91.44 69 GLU A C 1
ATOM 530 O O . GLU A 1 69 ? -6.470 1.969 17.819 1.00 91.44 69 GLU A O 1
ATOM 535 N N . ILE A 1 70 ? -7.388 3.606 16.595 1.00 92.81 70 ILE A N 1
ATOM 536 C CA . ILE A 1 70 ? -6.403 3.508 15.496 1.00 92.81 70 ILE A CA 1
ATOM 537 C C . ILE A 1 70 ? -4.989 3.786 16.004 1.00 92.81 70 ILE A C 1
ATOM 539 O O . ILE A 1 70 ? -4.077 2.992 15.765 1.00 92.81 70 ILE A O 1
ATOM 543 N N . LEU A 1 71 ? -4.788 4.895 16.721 1.00 93.69 71 LEU A N 1
ATOM 544 C CA . LEU A 1 71 ? -3.475 5.276 17.249 1.00 93.69 71 LEU A CA 1
ATOM 545 C C . LEU A 1 71 ? -2.942 4.238 18.239 1.00 93.69 71 LEU A C 1
ATOM 547 O O . LEU A 1 71 ? -1.744 3.950 18.286 1.00 93.69 71 LEU A O 1
ATOM 551 N N . LYS A 1 72 ? -3.835 3.628 19.015 1.00 92.88 72 LYS A N 1
ATOM 552 C CA . LYS A 1 72 ? -3.503 2.534 19.923 1.00 92.88 72 LYS A CA 1
ATOM 553 C C . LYS A 1 72 ? -3.132 1.252 19.181 1.00 92.88 72 LYS A C 1
ATOM 555 O O . LYS A 1 72 ? -2.235 0.557 19.656 1.00 92.88 72 LYS A O 1
ATOM 560 N N . ILE A 1 73 ? -3.758 0.942 18.043 1.00 91.06 73 ILE A N 1
ATOM 561 C CA . ILE A 1 73 ? -3.313 -0.150 17.164 1.00 91.06 73 ILE A CA 1
ATOM 562 C C . ILE A 1 73 ? -1.903 0.159 16.656 1.00 91.06 73 ILE A C 1
ATOM 564 O O . ILE A 1 73 ? -1.013 -0.641 16.908 1.00 91.06 73 ILE A O 1
ATOM 568 N N . LEU A 1 74 ? -1.659 1.337 16.072 1.00 91.44 74 LEU A N 1
ATOM 569 C CA . LEU A 1 74 ? -0.332 1.731 15.558 1.00 91.44 74 LEU A CA 1
ATOM 570 C C . LEU A 1 74 ? 0.782 1.672 16.604 1.00 91.44 74 LEU A C 1
ATOM 572 O O . LEU A 1 74 ? 1.933 1.397 16.282 1.00 91.44 74 LEU A O 1
ATOM 576 N N . LYS A 1 75 ? 0.457 1.962 17.866 1.00 91.44 75 LYS A N 1
ATOM 577 C CA . LYS A 1 75 ? 1.426 1.912 18.962 1.00 91.44 75 LYS A CA 1
ATOM 578 C C . LYS A 1 75 ? 1.839 0.482 19.328 1.00 91.44 75 LYS A C 1
ATOM 580 O O . LYS A 1 75 ? 2.928 0.296 19.865 1.00 91.44 75 LYS A O 1
ATOM 585 N N . ASN A 1 76 ? 0.967 -0.500 19.107 1.00 89.75 76 ASN A N 1
ATOM 586 C CA . ASN A 1 76 ? 1.134 -1.864 19.617 1.00 89.75 76 ASN A CA 1
ATOM 587 C C . ASN A 1 76 ? 1.239 -2.934 18.516 1.00 89.75 76 ASN A C 1
ATOM 589 O O . ASN A 1 76 ? 1.581 -4.073 18.824 1.00 89.75 76 ASN A O 1
ATOM 593 N N . ASP A 1 77 ? 0.900 -2.599 17.273 1.00 89.50 77 ASP A N 1
ATOM 594 C CA . ASP A 1 77 ? 0.740 -3.518 16.145 1.00 89.50 77 ASP A CA 1
ATOM 595 C C . ASP A 1 77 ? 0.880 -2.749 14.809 1.00 89.50 77 ASP A C 1
ATOM 597 O O . ASP A 1 77 ? 1.190 -1.555 14.792 1.00 89.50 77 ASP A O 1
ATOM 601 N N . TRP A 1 78 ? 0.641 -3.417 13.681 1.00 88.19 78 TRP A N 1
ATOM 602 C CA . TRP A 1 78 ? 0.626 -2.817 12.344 1.00 88.19 78 TRP A CA 1
ATOM 603 C C . TRP A 1 78 ? -0.752 -2.900 11.675 1.00 88.19 78 TRP A C 1
ATOM 605 O O . TRP A 1 78 ? -1.581 -3.757 11.989 1.00 88.19 78 TRP A O 1
ATOM 615 N N . PHE A 1 79 ? -0.990 -2.025 10.695 1.00 92.62 79 PHE A N 1
ATOM 616 C CA . PHE A 1 79 ? -2.105 -2.184 9.762 1.00 92.62 79 PHE A CA 1
ATOM 617 C C . PHE A 1 79 ? -1.709 -3.064 8.583 1.00 92.62 79 PHE A C 1
ATOM 619 O O . PHE A 1 79 ? -0.572 -3.042 8.114 1.00 92.62 79 PHE A O 1
ATOM 626 N N . TRP A 1 80 ? -2.677 -3.827 8.086 1.00 93.50 80 TRP A N 1
ATOM 627 C CA . TRP A 1 80 ? -2.535 -4.532 6.821 1.00 93.50 80 TRP A CA 1
ATOM 628 C C . TRP A 1 80 ? -2.755 -3.561 5.669 1.00 93.50 80 TRP A C 1
ATOM 630 O O . TRP A 1 80 ? -3.739 -2.828 5.664 1.00 93.50 80 TRP A O 1
ATOM 640 N N . GLU A 1 81 ? -1.869 -3.604 4.680 1.00 94.25 81 GLU A N 1
ATOM 641 C CA . GLU A 1 81 ? -2.050 -2.932 3.397 1.00 94.25 81 GLU A CA 1
ATOM 642 C C . GLU A 1 81 ? -1.784 -3.909 2.249 1.00 94.25 81 GLU A C 1
ATOM 644 O O . GLU A 1 81 ? -0.858 -4.724 2.280 1.00 94.25 81 GLU A O 1
ATOM 649 N N . PHE A 1 82 ? -2.604 -3.822 1.211 1.00 95.81 82 PHE A N 1
ATOM 650 C CA . PHE A 1 82 ? -2.584 -4.697 0.052 1.00 95.81 82 PHE A CA 1
ATOM 651 C C . PHE A 1 82 ? -2.015 -3.975 -1.168 1.00 95.81 82 PHE A C 1
ATOM 653 O O . PHE A 1 82 ? -2.674 -3.826 -2.193 1.00 95.81 82 PHE A O 1
ATOM 660 N N . THR A 1 83 ? -0.758 -3.541 -1.036 1.00 96.00 83 THR A N 1
ATOM 661 C CA . THR A 1 83 ? 0.042 -2.947 -2.116 1.00 96.00 83 THR A CA 1
ATOM 662 C C . THR A 1 83 ? 1.411 -3.637 -2.189 1.00 96.00 83 THR A C 1
ATOM 664 O O . THR A 1 83 ? 2.251 -3.507 -1.290 1.00 96.00 83 THR A O 1
ATOM 667 N N . GLY A 1 84 ? 1.636 -4.394 -3.264 1.00 95.31 84 GLY A N 1
ATOM 668 C CA . GLY A 1 84 ? 2.840 -5.194 -3.491 1.00 95.31 84 GLY A CA 1
ATOM 669 C C . GLY A 1 84 ? 3.944 -4.432 -4.225 1.00 95.31 84 GLY A C 1
ATOM 670 O O . GLY A 1 84 ? 3.664 -3.593 -5.077 1.00 95.31 84 GLY A O 1
ATOM 671 N N . ASN A 1 85 ? 5.199 -4.771 -3.925 1.00 96.88 85 ASN A N 1
ATOM 672 C CA . ASN A 1 85 ? 6.381 -4.277 -4.633 1.00 96.88 85 ASN A CA 1
ATOM 673 C C . ASN A 1 85 ? 7.081 -5.439 -5.342 1.00 96.88 85 ASN A C 1
ATOM 675 O O . ASN A 1 85 ? 7.448 -6.422 -4.698 1.00 96.88 85 ASN A O 1
ATOM 679 N N . PHE A 1 86 ? 7.327 -5.305 -6.642 1.00 97.56 86 PHE A N 1
ATOM 680 C CA . PHE A 1 86 ? 8.146 -6.234 -7.414 1.00 97.56 86 PHE A CA 1
ATOM 681 C C . PHE A 1 86 ? 9.395 -5.520 -7.931 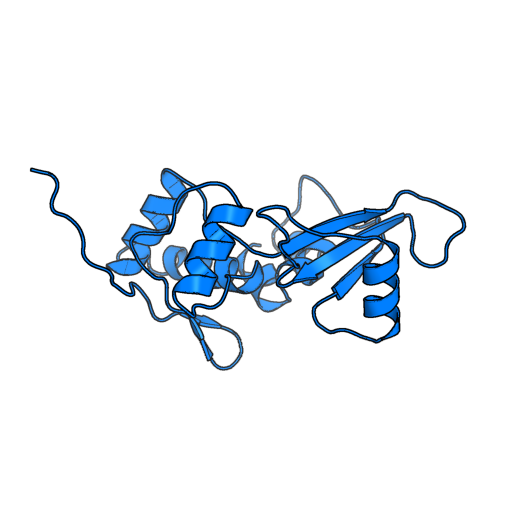1.00 97.56 86 PHE A C 1
ATOM 683 O O . PHE A 1 86 ? 9.338 -4.745 -8.886 1.00 97.56 86 PHE A O 1
ATOM 690 N N . TYR A 1 87 ? 10.523 -5.744 -7.260 1.00 97.25 87 TYR A N 1
ATOM 691 C CA . TYR A 1 87 ? 11.792 -5.102 -7.593 1.00 97.25 87 TYR A CA 1
ATOM 692 C C . TYR A 1 87 ? 12.438 -5.764 -8.811 1.00 97.25 87 TYR A C 1
ATOM 694 O O . TYR A 1 87 ? 12.595 -6.983 -8.871 1.00 97.25 87 TYR A O 1
ATOM 702 N N . LEU A 1 88 ? 12.845 -4.938 -9.769 1.00 97.44 88 LEU A N 1
ATOM 703 C CA . LEU A 1 88 ? 13.485 -5.344 -11.008 1.00 97.44 88 LEU A CA 1
ATOM 704 C C . LEU A 1 88 ? 14.949 -4.895 -11.002 1.00 97.44 88 LEU A C 1
ATOM 706 O O . LEU A 1 88 ? 15.215 -3.689 -10.953 1.00 97.44 88 LEU A O 1
ATOM 710 N N . PRO A 1 89 ? 15.914 -5.825 -11.098 1.00 96.69 89 PRO A N 1
ATOM 711 C CA . PRO A 1 89 ? 17.310 -5.455 -11.256 1.00 96.69 89 PRO A CA 1
ATOM 712 C C . PRO A 1 89 ? 17.544 -4.787 -12.616 1.00 96.69 89 PRO A C 1
ATOM 714 O O . PRO A 1 89 ? 16.723 -4.868 -13.536 1.00 96.69 89 PRO A O 1
ATOM 717 N N . LYS A 1 90 ? 18.702 -4.142 -12.756 1.00 97.31 90 LYS A N 1
ATOM 718 C CA . LYS A 1 90 ? 19.160 -3.626 -14.046 1.00 97.31 90 LYS A CA 1
ATOM 719 C C . LYS A 1 90 ? 19.354 -4.770 -15.041 1.00 97.31 90 LYS A C 1
ATOM 721 O O . LYS A 1 90 ? 19.955 -5.789 -14.706 1.00 97.31 90 LYS A O 1
ATOM 726 N N . SER A 1 91 ? 18.852 -4.595 -16.260 1.00 96.50 91 SER A N 1
ATOM 727 C CA . SER A 1 91 ? 18.970 -5.575 -17.343 1.00 96.50 91 SER A CA 1
ATOM 728 C C . SER A 1 91 ? 18.853 -4.895 -18.715 1.00 96.50 91 SER A C 1
ATOM 730 O O . SER A 1 91 ? 18.798 -3.669 -18.796 1.00 96.50 91 SER A O 1
ATOM 732 N N . ASN A 1 92 ? 18.830 -5.692 -19.786 1.00 95.50 92 ASN A N 1
ATOM 733 C CA . ASN A 1 92 ? 18.628 -5.216 -21.159 1.00 95.50 92 ASN A CA 1
ATOM 734 C C . ASN A 1 92 ? 17.150 -5.258 -21.599 1.00 95.50 92 ASN A C 1
ATOM 736 O O . ASN A 1 92 ? 16.860 -5.065 -22.775 1.00 95.50 92 ASN A O 1
ATOM 740 N N . GLU A 1 93 ? 16.222 -5.565 -20.691 1.00 94.69 93 GLU A N 1
ATOM 741 C CA . GLU A 1 93 ? 14.785 -5.548 -20.980 1.00 94.69 93 GLU A CA 1
ATOM 742 C C . GLU A 1 93 ? 14.228 -4.120 -20.967 1.00 94.69 93 GLU A C 1
ATOM 744 O O . GLU A 1 93 ? 14.803 -3.234 -20.345 1.00 94.69 93 GLU A O 1
ATOM 749 N N . GLU A 1 94 ? 13.079 -3.888 -21.600 1.00 92.75 94 GLU A N 1
ATOM 750 C CA . GLU A 1 94 ? 12.438 -2.565 -21.630 1.00 92.75 94 GLU A CA 1
ATOM 751 C C . GLU A 1 94 ? 12.053 -2.066 -20.226 1.00 92.75 94 GLU A C 1
ATOM 753 O O . GLU A 1 94 ? 12.375 -0.940 -19.850 1.00 92.75 94 GLU A O 1
ATOM 758 N N . VAL A 1 95 ? 11.435 -2.931 -19.413 1.00 95.81 95 VAL A N 1
ATOM 759 C CA . VAL A 1 95 ? 11.064 -2.635 -18.022 1.00 95.81 95 VAL A CA 1
ATOM 760 C C . VAL A 1 95 ? 12.101 -3.258 -17.085 1.00 95.81 95 VAL A C 1
ATOM 762 O O . VAL A 1 95 ? 12.060 -4.452 -16.789 1.00 95.81 95 VAL A O 1
ATOM 765 N N . ASN A 1 96 ? 13.061 -2.459 -16.620 1.00 97.56 96 ASN A N 1
ATOM 766 C CA . ASN A 1 96 ? 14.143 -2.903 -15.736 1.00 97.56 96 ASN A CA 1
ATOM 767 C C . ASN A 1 96 ? 14.615 -1.779 -14.797 1.00 9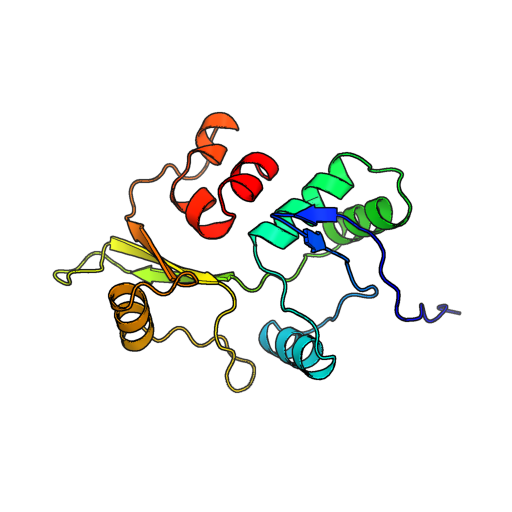7.56 96 ASN A C 1
ATOM 769 O O . ASN A 1 96 ? 14.231 -0.629 -14.974 1.00 97.56 96 ASN A O 1
ATOM 773 N N . ASN A 1 97 ? 15.484 -2.094 -13.830 1.00 97.81 97 ASN A N 1
ATOM 774 C CA . ASN A 1 97 ? 16.104 -1.104 -12.934 1.00 97.81 97 ASN A CA 1
ATOM 775 C C . ASN A 1 97 ? 15.082 -0.202 -12.212 1.00 97.81 97 ASN A C 1
ATOM 777 O O . ASN A 1 97 ? 15.157 1.028 -12.260 1.00 97.81 97 ASN A O 1
ATOM 781 N N . GLY A 1 98 ? 14.108 -0.823 -11.557 1.00 98.06 98 GLY A N 1
ATOM 782 C CA . GLY A 1 98 ? 13.029 -0.115 -10.883 1.00 98.06 98 GLY A CA 1
ATOM 783 C C . GLY A 1 98 ? 12.161 -1.044 -10.053 1.00 98.06 98 GLY A C 1
ATOM 784 O O . GLY A 1 98 ? 12.542 -2.169 -9.737 1.00 98.06 98 GLY A O 1
ATOM 785 N N . VAL A 1 99 ? 10.967 -0.586 -9.711 1.00 98.25 99 VAL A N 1
ATOM 786 C CA . VAL A 1 99 ? 9.974 -1.364 -8.973 1.00 98.25 99 VAL A CA 1
ATOM 787 C C . VAL A 1 99 ? 8.624 -1.271 -9.666 1.00 98.25 99 VAL A C 1
ATOM 789 O O . VAL A 1 99 ? 8.200 -0.192 -10.077 1.00 98.25 99 VAL A O 1
ATOM 792 N N . ILE A 1 100 ? 7.949 -2.410 -9.801 1.00 98.25 100 ILE A N 1
ATOM 793 C CA . ILE A 1 100 ? 6.537 -2.457 -10.169 1.00 98.25 100 ILE A CA 1
ATOM 794 C C . ILE A 1 100 ? 5.719 -2.463 -8.876 1.00 98.25 100 ILE A C 1
ATOM 796 O O . ILE A 1 100 ? 5.842 -3.377 -8.060 1.00 98.25 100 ILE A O 1
ATOM 800 N N . ILE A 1 101 ? 4.901 -1.435 -8.690 1.00 98.00 101 ILE A N 1
ATOM 801 C CA . ILE A 1 101 ? 3.924 -1.310 -7.612 1.00 98.00 101 ILE A CA 1
ATOM 802 C C . ILE A 1 101 ? 2.605 -1.900 -8.097 1.00 98.00 101 ILE A C 1
ATOM 804 O O . ILE A 1 101 ? 2.168 -1.581 -9.202 1.00 98.00 101 ILE A O 1
ATOM 808 N N . VAL A 1 102 ? 1.977 -2.739 -7.277 1.00 97.06 102 VAL A N 1
ATOM 809 C CA . VAL A 1 102 ? 0.699 -3.388 -7.593 1.00 97.06 102 VAL A CA 1
ATOM 810 C C . VAL A 1 102 ? -0.288 -3.124 -6.470 1.00 97.06 102 VAL A C 1
ATOM 812 O O . VAL A 1 102 ? -0.099 -3.607 -5.352 1.00 97.06 102 VAL A O 1
ATOM 815 N N . HIS A 1 103 ? -1.338 -2.371 -6.765 1.00 95.06 103 HIS A N 1
ATOM 816 C CA . HIS A 1 103 ? -2.475 -2.178 -5.874 1.00 95.06 103 HIS A CA 1
ATOM 817 C C . HIS A 1 103 ? -3.397 -3.391 -5.941 1.00 95.06 103 HIS A C 1
ATOM 819 O O . HIS A 1 103 ? -3.623 -3.944 -7.014 1.00 95.06 103 HIS A O 1
ATOM 825 N N . ASN A 1 104 ? -3.881 -3.828 -4.778 1.00 93.06 104 ASN A N 1
ATOM 826 C CA . ASN A 1 104 ? -4.731 -5.005 -4.616 1.00 93.06 104 ASN A CA 1
ATOM 827 C C . ASN A 1 104 ? -4.208 -6.249 -5.372 1.00 93.06 104 ASN A C 1
ATOM 829 O O . ASN A 1 104 ? -4.869 -6.757 -6.280 1.00 93.06 104 ASN A O 1
ATOM 833 N N . PRO A 1 105 ? -2.999 -6.738 -5.045 1.00 94.44 105 PRO A N 1
ATOM 834 C CA . PRO A 1 105 ? -2.409 -7.849 -5.768 1.00 94.44 105 PRO A CA 1
ATOM 835 C C . PRO A 1 105 ? -3.187 -9.154 -5.554 1.00 94.44 105 PRO A C 1
ATOM 837 O O . PRO A 1 105 ? -3.839 -9.373 -4.526 1.00 94.44 105 PRO A O 1
ATOM 840 N N . ASP A 1 106 ? -3.048 -10.064 -6.516 1.00 93.19 106 ASP A N 1
ATOM 841 C CA . ASP A 1 106 ? -3.606 -11.408 -6.421 1.00 93.19 106 ASP A CA 1
ATOM 842 C C . ASP A 1 106 ? -2.978 -12.180 -5.260 1.00 93.19 106 ASP A C 1
ATOM 844 O O . ASP A 1 106 ? -1.759 -12.186 -5.060 1.00 93.19 106 ASP A O 1
ATOM 848 N N . ILE A 1 107 ? -3.819 -12.917 -4.538 1.00 92.31 107 ILE A N 1
ATOM 849 C CA . ILE A 1 107 ? -3.394 -13.843 -3.493 1.00 92.31 107 ILE A CA 1
ATOM 850 C C . ILE A 1 107 ? -3.917 -15.221 -3.871 1.00 92.31 107 ILE A C 1
ATOM 852 O O . ILE A 1 107 ? -5.120 -15.433 -3.989 1.00 92.31 107 ILE 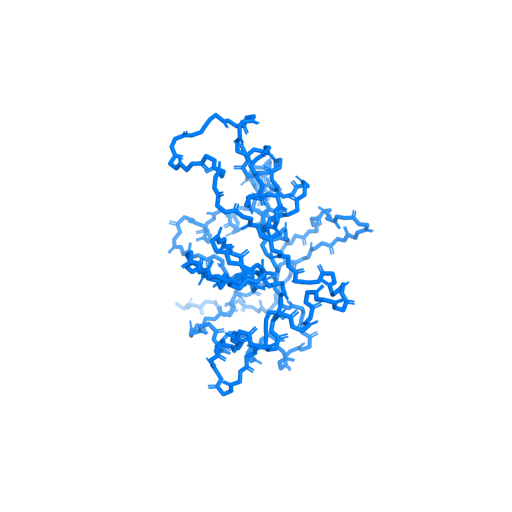A O 1
ATOM 856 N N . LYS A 1 108 ? -2.996 -16.157 -4.098 1.00 90.75 108 LYS A N 1
ATOM 857 C CA . LYS A 1 108 ? -3.290 -17.523 -4.537 1.00 90.75 108 LYS A CA 1
ATOM 858 C C . LYS A 1 108 ? -2.810 -18.480 -3.460 1.00 90.75 108 LYS A C 1
ATOM 860 O O . LYS A 1 108 ? -1.632 -18.473 -3.115 1.00 90.75 108 LYS A O 1
ATOM 865 N N . ASN A 1 109 ? -3.724 -19.285 -2.919 1.00 87.81 109 ASN A N 1
ATOM 866 C CA . ASN A 1 109 ? -3.443 -20.230 -1.830 1.00 87.81 109 ASN A CA 1
ATOM 867 C C . ASN A 1 109 ? -2.747 -19.562 -0.626 1.00 87.81 109 ASN A C 1
ATOM 869 O O . ASN A 1 109 ? -1.754 -20.072 -0.110 1.00 87.81 109 ASN A O 1
ATOM 873 N N . GLY A 1 110 ? -3.219 -18.377 -0.229 1.00 85.56 110 GLY A N 1
ATOM 874 C CA . GLY A 1 110 ? -2.642 -17.609 0.877 1.00 85.56 110 GLY A CA 1
ATOM 875 C C . GLY A 1 110 ? -1.279 -16.959 0.589 1.00 85.56 110 GLY A C 1
ATOM 876 O O . GLY A 1 110 ? -0.652 -16.436 1.512 1.00 85.56 110 GLY A O 1
ATOM 877 N N . VAL A 1 111 ? -0.809 -16.963 -0.663 1.00 89.94 111 VAL A N 1
ATOM 878 C CA . VAL A 1 111 ? 0.486 -16.390 -1.061 1.00 89.94 111 VAL A CA 1
ATOM 879 C C . VAL A 1 111 ? 0.291 -15.265 -2.075 1.00 89.94 111 VAL A C 1
ATOM 881 O O . VAL A 1 111 ? -0.460 -15.401 -3.039 1.00 89.94 111 VAL A O 1
ATOM 884 N N . LEU A 1 112 ? 0.995 -14.154 -1.858 1.00 91.38 112 LEU A N 1
ATOM 885 C CA . LEU A 1 112 ? 1.066 -13.026 -2.785 1.00 91.38 112 LEU A CA 1
ATOM 886 C C . LEU A 1 112 ? 1.620 -13.483 -4.150 1.00 91.38 112 LEU A C 1
ATOM 888 O O . LEU A 1 112 ? 2.720 -14.030 -4.223 1.00 91.38 112 LEU A O 1
ATOM 892 N N . SER A 1 113 ? 0.876 -13.246 -5.230 1.00 93.38 113 SER A N 1
ATOM 893 C CA . SER A 1 113 ? 1.247 -13.631 -6.595 1.00 93.38 113 SER A CA 1
ATOM 894 C C . SER A 1 113 ? 1.735 -12.412 -7.381 1.00 93.38 113 SER A C 1
ATOM 896 O O . SER A 1 113 ? 0.952 -11.537 -7.732 1.00 93.38 113 SER A O 1
ATOM 898 N N . MET A 1 114 ? 3.040 -12.361 -7.664 1.00 94.25 114 MET A N 1
ATOM 899 C CA . MET A 1 114 ? 3.695 -11.256 -8.383 1.00 94.25 114 MET A CA 1
ATOM 900 C C . MET A 1 114 ? 4.533 -11.812 -9.541 1.00 94.25 114 MET A C 1
ATOM 902 O O . MET A 1 114 ? 5.761 -11.790 -9.507 1.00 94.25 114 MET A O 1
ATOM 906 N N . ASP A 1 115 ? 3.869 -12.390 -10.542 1.00 95.25 115 ASP A N 1
ATOM 907 C CA . ASP A 1 115 ? 4.546 -12.929 -11.725 1.00 95.25 115 ASP A CA 1
ATOM 908 C C . ASP A 1 115 ? 5.015 -11.808 -12.662 1.00 95.25 115 ASP A C 1
ATOM 910 O O . ASP A 1 115 ? 4.217 -10.991 -13.121 1.00 95.25 115 ASP A O 1
ATOM 914 N N . LYS A 1 116 ? 6.309 -11.792 -12.994 1.00 95.44 116 LYS A N 1
ATOM 915 C CA . LYS A 1 116 ? 6.921 -10.735 -13.809 1.00 95.44 116 LYS A CA 1
ATOM 916 C C . LYS A 1 116 ? 6.239 -10.569 -15.167 1.00 95.44 116 LYS A C 1
ATOM 918 O O . LYS A 1 116 ? 5.935 -9.444 -15.555 1.00 95.44 116 LYS A O 1
ATOM 923 N N . SER A 1 117 ? 6.011 -11.664 -15.893 1.00 95.56 117 SER A N 1
ATOM 924 C CA . SER A 1 117 ? 5.441 -11.618 -17.243 1.00 95.56 117 SER A CA 1
ATOM 925 C C . SER A 1 117 ? 4.013 -11.076 -17.222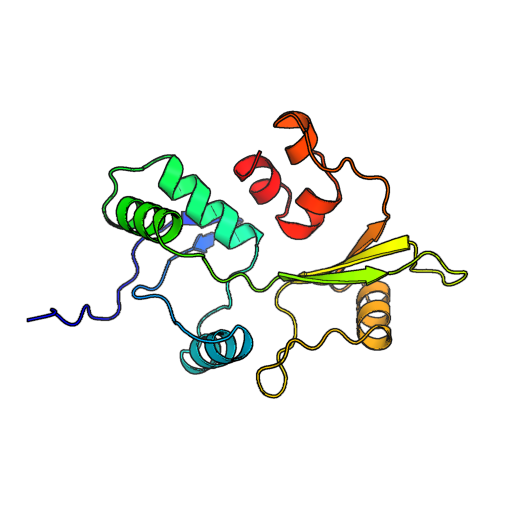 1.00 95.56 117 SER A C 1
ATOM 927 O O . SER A 1 117 ? 3.665 -10.224 -18.040 1.00 95.56 117 SER A O 1
ATOM 929 N N . SER A 1 118 ? 3.210 -11.500 -16.246 1.00 96.19 118 SER A N 1
ATOM 930 C CA . SER A 1 118 ? 1.865 -10.971 -16.029 1.00 96.19 118 SER A CA 1
ATOM 931 C C . SER A 1 118 ? 1.876 -9.485 -15.667 1.00 96.19 118 SER A C 1
ATOM 933 O O . SER A 1 118 ? 1.031 -8.739 -16.155 1.00 96.19 118 SER A O 1
ATOM 935 N N . LEU A 1 119 ? 2.807 -9.039 -14.820 1.00 97.12 119 LEU A N 1
ATOM 936 C CA . LEU A 1 119 ? 2.897 -7.635 -14.412 1.00 97.12 119 LEU A CA 1
ATOM 937 C C . LEU A 1 119 ? 3.334 -6.722 -15.561 1.00 97.12 119 LEU A C 1
ATOM 939 O O . LEU A 1 119 ? 2.741 -5.664 -15.751 1.00 97.12 119 LEU A O 1
ATOM 943 N N . ILE A 1 120 ? 4.314 -7.146 -16.363 1.00 96.81 120 ILE A N 1
ATOM 944 C CA . ILE A 1 120 ? 4.732 -6.410 -17.567 1.00 96.81 120 ILE A CA 1
ATOM 945 C C . ILE A 1 120 ? 3.573 -6.311 -18.563 1.00 96.81 120 ILE A C 1
ATOM 947 O O . ILE A 1 120 ? 3.340 -5.249 -19.132 1.00 96.81 120 ILE A O 1
ATOM 951 N N . LYS A 1 121 ? 2.799 -7.389 -18.739 1.00 96.94 121 LYS A N 1
ATOM 952 C CA . LYS A 1 121 ? 1.604 -7.358 -19.587 1.00 96.94 121 LYS A CA 1
ATOM 953 C C . LYS A 1 121 ? 0.589 -6.313 -19.102 1.00 96.94 121 LYS A C 1
ATOM 955 O O . LYS A 1 121 ? 0.170 -5.484 -19.902 1.00 96.94 121 LYS A O 1
ATOM 960 N N . ARG A 1 122 ? 0.255 -6.308 -17.805 1.00 97.38 122 ARG A N 1
ATOM 961 C CA . ARG A 1 122 ? -0.676 -5.332 -17.202 1.00 97.38 122 ARG A CA 1
ATOM 962 C C . ARG A 1 122 ? -0.191 -3.886 -17.363 1.00 97.38 122 ARG A C 1
ATOM 964 O O . ARG A 1 122 ? -0.992 -3.012 -17.675 1.00 97.38 122 ARG A O 1
ATOM 971 N N . LEU A 1 123 ? 1.116 -3.643 -17.223 1.00 96.56 123 LEU A N 1
ATOM 972 C CA . LEU A 1 123 ? 1.717 -2.330 -17.497 1.00 96.56 123 LEU A CA 1
ATOM 973 C C . LEU A 1 123 ? 1.492 -1.888 -18.948 1.00 96.56 123 LEU A C 1
ATOM 975 O O . LEU A 1 123 ? 1.045 -0.769 -19.182 1.00 96.56 123 LEU A O 1
ATOM 979 N N . ASN A 1 124 ? 1.755 -2.770 -19.914 1.00 95.81 124 ASN A N 1
ATOM 980 C CA . ASN A 1 124 ? 1.575 -2.471 -21.338 1.00 95.81 124 ASN A CA 1
ATOM 981 C C . ASN A 1 124 ? 0.099 -2.255 -21.716 1.00 95.81 124 ASN A C 1
ATOM 983 O O . ASN A 1 124 ? -0.201 -1.540 -22.670 1.00 95.81 124 ASN A O 1
ATOM 987 N N . GLU A 1 125 ? -0.820 -2.855 -20.960 1.00 97.56 125 GLU A N 1
ATOM 988 C CA . GLU A 1 125 ? -2.270 -2.683 -21.097 1.00 97.56 125 GLU A CA 1
ATOM 989 C C . GLU A 1 125 ? -2.802 -1.426 -20.375 1.00 97.56 125 GLU A C 1
ATOM 991 O O . GLU A 1 125 ? -4.001 -1.161 -20.430 1.00 97.56 125 GLU A O 1
ATOM 996 N N . ASN A 1 126 ? -1.929 -0.612 -19.764 1.00 95.94 126 ASN A N 1
ATOM 997 C CA . ASN A 1 126 ? -2.276 0.582 -18.980 1.00 95.94 126 ASN A CA 1
ATOM 998 C C . ASN A 1 126 ? -3.225 0.296 -17.804 1.00 95.94 126 ASN A C 1
ATOM 1000 O O . ASN A 1 126 ? -4.111 1.097 -17.499 1.00 95.94 126 ASN A O 1
ATOM 1004 N N . ASP A 1 127 ? -3.037 -0.840 -17.134 1.00 96.81 127 ASP A N 1
ATOM 1005 C CA . ASP A 1 127 ? -3.745 -1.152 -15.895 1.00 96.81 127 ASP A CA 1
ATOM 1006 C C . ASP A 1 127 ? -3.444 -0.093 -14.817 1.00 96.81 127 ASP A C 1
ATOM 1008 O O . ASP A 1 127 ? -2.291 0.115 -14.433 1.00 96.81 127 ASP A O 1
ATOM 1012 N N . SER A 1 128 ? -4.484 0.572 -14.306 1.00 94.56 128 SER A N 1
ATOM 1013 C CA . SER A 1 128 ? -4.360 1.644 -13.311 1.00 94.56 128 SER A CA 1
ATOM 1014 C C . SER A 1 128 ? -3.795 1.183 -11.965 1.00 94.56 128 SER A C 1
ATOM 1016 O O . SER A 1 128 ? -3.229 2.000 -11.229 1.00 94.56 128 SER A O 1
ATOM 1018 N N . ASP A 1 129 ? -3.929 -0.106 -11.649 1.00 95.31 129 ASP A N 1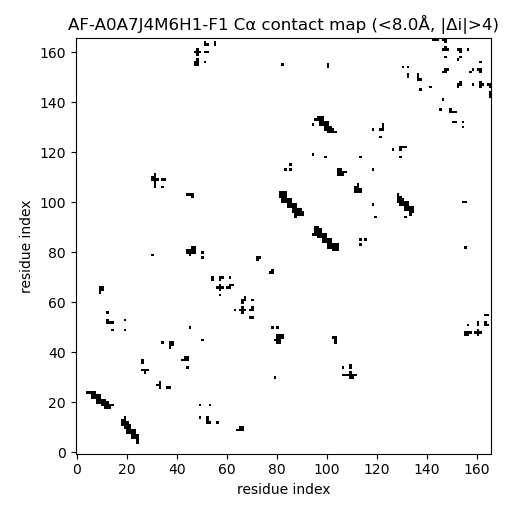
ATOM 1019 C CA . ASP A 1 129 ? -3.457 -0.699 -10.399 1.00 95.31 129 ASP A CA 1
ATOM 1020 C C . ASP A 1 129 ? -1.982 -1.106 -10.461 1.00 95.31 129 ASP A C 1
ATOM 1022 O O . ASP A 1 129 ? -1.400 -1.449 -9.430 1.00 95.31 129 ASP A O 1
ATOM 1026 N N . VAL A 1 130 ? -1.343 -1.042 -11.634 1.00 97.25 130 VAL A N 1
ATOM 1027 C CA . VAL A 1 130 ? 0.063 -1.417 -11.814 1.00 97.25 130 VAL A CA 1
ATOM 1028 C C . VAL A 1 130 ? 0.877 -0.220 -12.284 1.00 97.25 130 VAL A C 1
ATOM 1030 O O . VAL A 1 130 ? 0.601 0.384 -13.314 1.00 97.25 130 VAL A O 1
ATOM 1033 N N . LYS A 1 131 ? 1.927 0.130 -11.537 1.00 97.44 131 LYS A N 1
ATOM 1034 C CA . LYS A 1 131 ? 2.793 1.275 -11.855 1.00 97.44 131 LYS A CA 1
ATOM 1035 C C . LYS A 1 131 ? 4.250 0.865 -11.839 1.00 97.44 131 LYS A C 1
ATOM 1037 O O . LYS A 1 131 ? 4.698 0.236 -10.888 1.00 97.44 131 LYS A O 1
ATOM 1042 N N . PHE A 1 132 ? 5.008 1.265 -12.851 1.00 98.12 132 PHE A N 1
ATOM 1043 C CA . PHE A 1 132 ? 6.459 1.122 -12.846 1.00 98.12 132 PHE A CA 1
ATOM 1044 C C . PHE A 1 132 ? 7.120 2.419 -12.376 1.00 98.12 132 PHE A C 1
ATOM 1046 O O . PHE A 1 132 ? 6.779 3.504 -12.846 1.00 98.12 132 PHE A O 1
ATOM 1053 N N . VAL A 1 133 ? 8.080 2.300 -11.460 1.00 98.31 133 VAL A N 1
ATOM 1054 C CA . VAL A 1 133 ? 8.894 3.416 -10.977 1.00 98.31 133 VAL A CA 1
ATOM 1055 C C . VAL A 1 133 ? 10.369 3.073 -11.178 1.00 98.31 133 VAL A C 1
ATOM 1057 O O . VAL A 1 133 ? 10.858 2.141 -10.534 1.00 98.31 133 VAL A O 1
ATOM 1060 N N . PRO A 1 134 ? 11.106 3.801 -12.034 1.00 98.00 134 PRO A N 1
ATOM 1061 C CA . PRO A 1 134 ? 12.540 3.586 -12.181 1.00 98.00 134 PRO A CA 1
ATOM 1062 C C . PRO A 1 134 ? 13.280 3.970 -10.895 1.00 98.00 134 PRO A C 1
ATOM 1064 O O . PRO A 1 134 ? 12.904 4.918 -10.199 1.00 98.00 134 PRO A O 1
ATOM 1067 N N . PHE A 1 135 ? 14.360 3.254 -10.583 1.00 97.56 135 PHE A N 1
ATOM 1068 C CA . PHE A 1 135 ? 15.259 3.648 -9.502 1.00 97.56 135 PHE A CA 1
ATOM 1069 C C . PHE A 1 135 ? 15.952 4.980 -9.818 1.00 97.56 135 PHE A C 1
ATOM 1071 O O . PHE A 1 135 ? 16.168 5.329 -10.978 1.00 97.56 135 PHE A O 1
ATOM 1078 N N . GLY A 1 136 ? 16.318 5.714 -8.766 1.00 95.69 136 GLY A N 1
ATOM 1079 C CA . GLY A 1 136 ? 16.874 7.071 -8.854 1.00 95.69 136 GLY A CA 1
ATOM 1080 C C . GLY A 1 136 ? 16.140 8.092 -7.983 1.00 95.69 136 GLY A C 1
ATOM 1081 O O . GLY A 1 136 ? 16.591 9.227 -7.859 1.00 95.69 136 GLY A O 1
ATOM 1082 N N . TYR A 1 137 ? 15.031 7.695 -7.353 1.00 96.25 137 TYR A N 1
ATOM 1083 C CA . TYR A 1 137 ? 14.397 8.468 -6.289 1.00 96.25 137 TYR A CA 1
ATOM 1084 C C . TYR A 1 137 ? 15.246 8.463 -5.012 1.00 96.25 137 TYR A C 1
ATOM 1086 O O . TYR A 1 137 ? 16.015 7.534 -4.758 1.00 96.25 137 TYR A O 1
ATOM 1094 N N . LYS A 1 138 ? 15.093 9.511 -4.196 1.00 96.25 138 LYS A N 1
ATOM 1095 C CA . LYS A 1 138 ? 15.815 9.661 -2.930 1.00 96.25 138 LYS A CA 1
ATOM 1096 C C . LYS A 1 138 ? 15.389 8.568 -1.941 1.00 96.25 138 LYS A C 1
ATOM 1098 O O . LYS A 1 138 ? 14.216 8.206 -1.866 1.00 96.25 138 LYS A O 1
ATOM 1103 N N . THR A 1 139 ? 16.341 8.030 -1.192 1.00 94.06 139 THR A N 1
ATOM 1104 C CA . THR A 1 139 ? 16.111 7.016 -0.155 1.00 94.06 139 THR A CA 1
ATOM 1105 C C . THR A 1 139 ? 16.634 7.518 1.186 1.00 94.06 139 THR A C 1
ATOM 1107 O O . THR A 1 139 ? 17.331 8.530 1.237 1.00 94.06 139 THR A O 1
ATOM 1110 N N . GLU A 1 140 ? 16.308 6.803 2.264 1.00 93.00 140 GLU A N 1
ATOM 1111 C CA . GLU A 1 140 ? 16.723 7.146 3.631 1.00 93.00 140 GLU A CA 1
ATOM 1112 C C . GLU A 1 140 ? 16.188 8.523 4.069 1.00 93.00 140 GLU A C 1
ATOM 1114 O O . GLU A 1 140 ? 14.975 8.738 4.079 1.00 93.00 140 GLU A O 1
ATOM 1119 N N . THR A 1 141 ? 17.072 9.446 4.449 1.00 94.94 141 THR A N 1
ATOM 1120 C CA . THR A 1 141 ? 16.717 10.742 5.029 1.00 94.94 141 THR A CA 1
ATOM 1121 C C . THR A 1 141 ? 16.143 11.691 3.987 1.00 94.94 141 THR A C 1
ATOM 1123 O O . THR A 1 141 ? 16.809 12.067 3.019 1.00 94.94 141 THR A O 1
ATOM 1126 N N . GLN A 1 142 ? 14.918 12.143 4.230 1.00 96.62 142 GLN A N 1
ATOM 1127 C CA . GLN A 1 142 ? 14.191 13.073 3.375 1.00 96.62 142 GLN A CA 1
ATOM 1128 C C . GLN A 1 142 ? 13.472 14.104 4.242 1.00 96.62 142 GLN A C 1
ATOM 1130 O O . GLN A 1 142 ? 12.998 13.788 5.331 1.00 96.62 142 GLN A O 1
ATOM 1135 N N . THR A 1 143 ? 13.404 15.343 3.768 1.00 97.19 143 THR A N 1
ATOM 1136 C CA . THR A 1 143 ? 12.470 16.335 4.319 1.00 97.19 143 THR A CA 1
ATOM 1137 C C . THR A 1 143 ? 11.035 15.985 3.903 1.00 97.19 143 THR A C 1
ATOM 1139 O O . THR A 1 143 ? 10.867 15.324 2.875 1.00 97.19 143 THR A O 1
ATOM 1142 N N . PRO A 1 144 ? 10.000 16.469 4.613 1.00 96.50 144 PRO A N 1
ATOM 1143 C CA . PRO A 1 144 ? 8.602 16.261 4.217 1.00 96.50 144 PRO A CA 1
ATOM 1144 C C . PRO A 1 144 ? 8.338 16.589 2.739 1.00 96.50 144 PRO A C 1
ATOM 1146 O O . PRO A 1 144 ? 7.883 15.749 1.970 1.00 96.50 144 PRO A O 1
ATOM 1149 N N . ASN A 1 145 ? 8.772 17.768 2.283 1.00 96.75 145 ASN A N 1
ATOM 1150 C CA . ASN A 1 145 ? 8.613 18.199 0.889 1.00 96.75 145 ASN A CA 1
ATOM 1151 C C . ASN A 1 145 ? 9.371 17.315 -0.129 1.00 96.75 145 ASN A C 1
ATOM 1153 O O . ASN A 1 145 ? 8.982 17.249 -1.294 1.00 96.75 145 ASN A O 1
ATOM 1157 N N . GLU A 1 146 ? 10.461 16.650 0.265 1.00 97.44 146 GLU A N 1
ATOM 1158 C CA . GLU A 1 146 ? 11.123 15.657 -0.595 1.00 97.44 146 GLU A CA 1
ATOM 1159 C C . GLU A 1 146 ? 10.361 14.329 -0.616 1.00 97.44 146 GLU A C 1
ATOM 1161 O O . GLU A 1 146 ? 10.256 13.722 -1.681 1.00 97.44 146 GLU A O 1
ATOM 1166 N N . LEU A 1 147 ? 9.816 13.896 0.527 1.00 96.62 147 LEU A N 1
ATOM 1167 C CA . LEU A 1 147 ? 9.053 12.653 0.640 1.00 96.62 147 LEU A CA 1
ATOM 1168 C C . LEU A 1 147 ? 7.742 12.726 -0.150 1.00 96.62 147 LEU A C 1
ATOM 1170 O O . LEU A 1 147 ? 7.444 11.815 -0.920 1.00 96.62 147 LEU A O 1
ATOM 1174 N N . GLU A 1 148 ? 7.023 13.842 -0.037 1.00 97.06 148 GLU A N 1
ATOM 1175 C CA . GLU A 1 148 ? 5.797 14.133 -0.790 1.00 97.06 148 GLU A CA 1
ATOM 1176 C C . GLU A 1 148 ? 6.024 14.035 -2.309 1.00 97.06 148 GLU A C 1
ATOM 1178 O O . GLU A 1 148 ? 5.183 13.534 -3.053 1.00 97.06 148 GLU A O 1
ATOM 1183 N N . LYS A 1 149 ? 7.199 14.479 -2.778 1.00 97.38 149 LYS A N 1
ATOM 1184 C CA . LYS A 1 149 ? 7.577 14.515 -4.202 1.00 97.38 149 LYS A CA 1
ATOM 1185 C C . LYS A 1 149 ? 8.308 13.260 -4.673 1.00 97.38 149 LYS A C 1
ATOM 1187 O O . LYS A 1 149 ? 8.688 13.169 -5.843 1.00 97.38 149 LYS A O 1
ATOM 1192 N N . ASN A 1 150 ? 8.530 12.293 -3.789 1.00 98.19 150 ASN A N 1
ATOM 1193 C CA . ASN A 1 150 ? 9.257 11.079 -4.110 1.00 98.19 150 ASN A CA 1
ATOM 1194 C C . ASN A 1 150 ? 8.411 10.178 -5.024 1.00 98.19 150 ASN A C 1
ATOM 1196 O O . ASN A 1 150 ? 7.301 9.779 -4.675 1.00 98.19 150 ASN A O 1
ATOM 1200 N N . SER A 1 151 ? 8.935 9.827 -6.202 1.00 98.00 151 SER A N 1
ATOM 1201 C CA . SER A 1 151 ? 8.178 9.078 -7.215 1.00 98.00 151 SER A CA 1
ATOM 1202 C C . SER A 1 151 ? 7.730 7.692 -6.746 1.00 98.00 151 SER A C 1
ATOM 1204 O O . SER A 1 151 ? 6.637 7.255 -7.108 1.00 98.00 151 SER A O 1
ATOM 1206 N N . TYR A 1 152 ? 8.522 7.018 -5.907 1.00 98.06 152 TYR A N 1
ATOM 1207 C CA . TYR A 1 152 ? 8.130 5.745 -5.303 1.00 98.06 152 TYR A CA 1
ATOM 1208 C C . TYR A 1 152 ? 6.983 5.933 -4.308 1.00 98.06 152 TYR A C 1
ATOM 1210 O O . TYR A 1 152 ? 6.005 5.185 -4.340 1.00 98.06 152 TYR A O 1
ATOM 1218 N N . ILE A 1 153 ? 7.075 6.964 -3.467 1.00 97.88 153 ILE A N 1
ATOM 1219 C CA . ILE A 1 153 ? 6.039 7.285 -2.485 1.00 97.88 153 ILE A CA 1
ATOM 1220 C C . ILE A 1 153 ? 4.726 7.644 -3.179 1.00 97.88 153 ILE A C 1
ATOM 1222 O O . ILE A 1 153 ? 3.698 7.061 -2.850 1.00 97.88 153 ILE A O 1
ATOM 1226 N N . ILE A 1 154 ? 4.755 8.496 -4.204 1.00 97.88 154 ILE A N 1
ATOM 1227 C CA . ILE A 1 154 ? 3.562 8.853 -4.985 1.00 97.88 154 ILE A CA 1
ATOM 1228 C C . ILE A 1 154 ? 2.961 7.624 -5.681 1.00 97.88 154 ILE A C 1
ATOM 1230 O O . ILE A 1 154 ? 1.740 7.476 -5.735 1.00 97.88 154 ILE A O 1
ATOM 1234 N N . ALA A 1 155 ? 3.780 6.722 -6.227 1.00 97.44 155 ALA A N 1
ATOM 1235 C CA . ALA A 1 155 ? 3.262 5.520 -6.877 1.00 97.44 155 ALA A CA 1
ATOM 1236 C C . ALA A 1 155 ? 2.574 4.568 -5.884 1.00 97.44 155 ALA A C 1
ATOM 1238 O O . ALA A 1 155 ? 1.539 3.982 -6.223 1.00 97.44 155 ALA A O 1
ATOM 1239 N N . ARG A 1 156 ? 3.125 4.449 -4.667 1.00 97.06 156 ARG A N 1
ATOM 1240 C CA . ARG A 1 156 ? 2.615 3.584 -3.596 1.00 97.06 156 ARG A CA 1
ATOM 1241 C C . ARG A 1 156 ? 1.426 4.180 -2.847 1.00 97.06 156 ARG A C 1
ATOM 1243 O O . ARG A 1 156 ? 0.481 3.456 -2.585 1.00 97.06 156 ARG A O 1
ATOM 1250 N N . TYR A 1 157 ? 1.442 5.464 -2.518 1.00 96.88 157 TYR A N 1
ATOM 1251 C CA . TYR A 1 157 ? 0.431 6.103 -1.667 1.00 96.88 157 TYR A CA 1
ATOM 1252 C C . TYR A 1 157 ? -0.514 7.038 -2.435 1.00 96.88 157 TYR A C 1
ATOM 1254 O O . TYR A 1 157 ? -1.466 7.559 -1.862 1.00 96.88 157 TYR A O 1
ATOM 1262 N N . GLY A 1 158 ? -0.306 7.240 -3.738 1.00 95.38 158 GLY A N 1
ATOM 1263 C CA . GLY A 1 158 ? -0.979 8.312 -4.473 1.00 95.38 158 GLY A CA 1
ATOM 1264 C C . GLY A 1 158 ? -0.460 9.689 -4.046 1.00 95.38 158 GLY A C 1
ATOM 1265 O O . GLY A 1 158 ? 0.343 9.799 -3.125 1.00 95.38 158 GLY A O 1
ATOM 1266 N N . LYS A 1 159 ? -0.908 10.755 -4.718 1.00 95.50 159 LYS A N 1
ATOM 1267 C CA . LYS A 1 159 ? -0.509 12.129 -4.357 1.00 95.50 159 LYS A CA 1
ATOM 1268 C C . LYS A 1 159 ? -1.011 12.510 -2.963 1.00 95.50 159 LYS A C 1
ATOM 1270 O O . LYS A 1 159 ? -0.219 12.879 -2.111 1.00 95.50 159 LYS A O 1
ATOM 1275 N N . GLU A 1 160 ? -2.303 12.298 -2.720 1.00 95.00 160 GLU A N 1
ATOM 1276 C CA . GLU A 1 160 ? -2.940 12.555 -1.424 1.00 95.00 160 GLU A CA 1
ATOM 1277 C C . GLU A 1 160 ? -2.267 11.769 -0.290 1.00 95.00 160 GLU A C 1
ATOM 1279 O O . GLU A 1 160 ? -1.960 12.323 0.759 1.00 95.00 160 GLU A O 1
ATOM 1284 N N . GLY A 1 161 ? -1.996 10.474 -0.487 1.00 95.75 161 GLY A N 1
ATOM 1285 C CA . GLY A 1 161 ? -1.322 9.685 0.540 1.00 95.75 161 GLY A CA 1
ATOM 1286 C C . GLY A 1 161 ? 0.136 10.102 0.739 1.00 95.75 161 GLY A C 1
ATOM 1287 O O . GLY A 1 161 ? 0.592 10.104 1.875 1.00 95.75 161 GLY A O 1
ATOM 1288 N N . ALA A 1 162 ? 0.851 10.502 -0.320 1.00 96.62 162 ALA A N 1
ATOM 1289 C CA . ALA A 1 162 ? 2.213 11.028 -0.217 1.00 96.62 162 ALA A CA 1
ATOM 1290 C C . ALA A 1 162 ? 2.276 12.304 0.639 1.00 96.62 162 ALA A C 1
ATOM 1292 O O . ALA A 1 162 ? 3.139 12.401 1.504 1.00 96.62 162 ALA A O 1
ATOM 1293 N N . GLU A 1 163 ? 1.336 13.233 0.443 1.00 96.56 163 GLU A N 1
ATOM 1294 C CA . GLU A 1 163 ? 1.182 14.443 1.267 1.00 96.56 163 GLU A CA 1
ATOM 1295 C C . GLU A 1 163 ? 0.871 14.104 2.730 1.00 96.56 163 GLU A C 1
ATOM 1297 O O . GLU A 1 163 ? 1.383 14.743 3.643 1.00 96.56 163 GLU A O 1
ATOM 1302 N N . LYS A 1 164 ? 0.045 13.080 2.966 1.00 95.69 164 LYS A N 1
ATOM 1303 C CA . LYS A 1 164 ? -0.370 12.669 4.313 1.00 95.69 164 LYS A CA 1
ATOM 1304 C C . LYS A 1 164 ? 0.717 11.944 5.110 1.00 95.69 164 LYS A C 1
ATOM 1306 O O . LYS A 1 164 ? 0.652 11.959 6.337 1.00 95.69 164 LYS A O 1
ATOM 1311 N N . ILE A 1 165 ? 1.671 11.283 4.450 1.00 94.31 165 ILE A N 1
ATOM 1312 C CA . ILE A 1 165 ? 2.769 10.577 5.136 1.00 94.31 165 ILE A CA 1
ATOM 1313 C C . ILE A 1 165 ? 4.062 11.398 5.251 1.00 94.31 165 ILE A C 1
ATOM 1315 O O . ILE A 1 165 ? 4.992 10.941 5.918 1.00 94.31 165 ILE A O 1
ATOM 1319 N N . ALA A 1 166 ? 4.137 12.543 4.567 1.00 92.75 166 ALA A N 1
ATOM 1320 C CA . ALA A 1 166 ? 5.255 13.488 4.602 1.00 92.75 166 ALA A CA 1
ATOM 1321 C C . ALA A 1 166 ? 5.322 14.274 5.916 1.00 92.75 166 ALA A C 1
ATOM 1323 O O . ALA A 1 166 ? 6.461 14.447 6.412 1.00 92.75 166 ALA A O 1
#

Sequence (166 aa):
MNKKVGKSYLNEVPHGEGTLTFQYPSFKGTYGKVAELIDSEGLKRPTSPEVASLVYDAWKNPNGEGESEILKILKNDWFWEFTGNFYLPKSNEEVNNGVIIVHNPDIKNGVLSMDKSSLIKRLNENDSDVKFVPFGYKTETQTPNELEKNSYIIARYGKEGAEKIA